Protein AF-A0A927WBH3-F1 (afdb_monomer_lite)

Foldseek 3Di:
DDPWDKDKDKDKDKDLDDDVVVVVVVVVVCVVVVFDWDWDWDQDPVVSIIIIITIGMDTDDPPD

Radius of gyration: 14.75 Å; chains: 1; bounding box: 33×24×40 Å

Structure (mmCIF, N/CA/C/O backbone):
data_AF-A0A927WBH3-F1
#
_entry.id   AF-A0A927WBH3-F1
#
loop_
_atom_site.group_PDB
_atom_site.id
_atom_site.type_symbol
_atom_site.label_atom_id
_atom_site.label_alt_id
_atom_site.label_comp_id
_atom_site.label_asym_id
_atom_site.label_entity_id
_atom_site.label_seq_id
_atom_site.pdbx_PDB_ins_code
_atom_site.Cartn_x
_atom_site.Cartn_y
_atom_site.Cartn_z
_atom_site.occupancy
_atom_site.B_iso_or_equiv
_atom_site.auth_seq_id
_atom_site.auth_comp_id
_atom_site.auth_asym_id
_atom_site.auth_atom_id
_atom_site.pdbx_PDB_model_num
ATOM 1 N N . LYS A 1 1 ? 20.992 18.252 -17.297 1.00 65.19 1 LYS A N 1
ATOM 2 C CA . LYS A 1 1 ? 20.288 17.090 -17.893 1.00 65.19 1 LYS A CA 1
ATOM 3 C C . LYS A 1 1 ? 20.743 15.846 -17.156 1.00 65.19 1 LYS A C 1
ATOM 5 O O . LYS A 1 1 ? 21.947 15.675 -17.022 1.00 65.19 1 LYS A O 1
ATOM 10 N N . VAL A 1 2 ? 19.809 15.049 -16.645 1.00 75.19 2 VAL A N 1
ATOM 11 C CA . VAL A 1 2 ? 20.111 13.758 -16.010 1.00 75.19 2 VAL A CA 1
ATOM 12 C C . VAL A 1 2 ? 19.992 12.680 -17.085 1.00 75.19 2 VAL A C 1
ATOM 14 O O . VAL A 1 2 ? 19.119 12.785 -17.944 1.00 75.19 2 VAL A O 1
ATOM 17 N N . TYR A 1 3 ? 20.897 11.702 -17.086 1.00 78.06 3 TYR A N 1
ATOM 18 C CA . TYR A 1 3 ? 20.929 10.650 -18.109 1.00 78.06 3 TYR A CA 1
ATOM 19 C C . TYR A 1 3 ? 19.697 9.737 -18.036 1.00 78.06 3 TYR A C 1
ATOM 21 O O . TYR A 1 3 ? 19.132 9.381 -19.064 1.00 78.06 3 TYR A O 1
ATOM 29 N N . TYR A 1 4 ? 19.246 9.429 -16.821 1.00 77.12 4 TYR A N 1
ATOM 30 C CA . TYR A 1 4 ? 18.070 8.614 -16.548 1.00 77.12 4 TYR A CA 1
ATOM 31 C C . TYR A 1 4 ? 17.441 9.117 -15.250 1.00 77.12 4 TYR A C 1
ATOM 33 O O . TYR A 1 4 ? 18.158 9.327 -14.270 1.00 77.12 4 TYR A O 1
ATOM 41 N N . LYS A 1 5 ? 16.139 9.404 -15.268 1.00 86.19 5 LYS A N 1
ATOM 42 C CA . LYS A 1 5 ? 15.415 9.910 -14.101 1.00 86.19 5 LYS A CA 1
ATOM 43 C C . LYS A 1 5 ? 14.509 8.799 -13.593 1.00 86.19 5 LYS A C 1
ATOM 45 O O . LYS A 1 5 ? 13.676 8.308 -14.344 1.00 86.19 5 LYS A O 1
ATOM 50 N N . ILE A 1 6 ? 14.672 8.445 -12.328 1.00 88.88 6 ILE A N 1
ATOM 51 C CA . ILE A 1 6 ? 13.793 7.527 -11.608 1.00 88.88 6 ILE A CA 1
ATOM 52 C C . ILE A 1 6 ? 13.100 8.353 -10.531 1.00 88.88 6 ILE A C 1
ATOM 54 O O . ILE A 1 6 ? 13.749 9.163 -9.866 1.00 88.88 6 ILE A O 1
ATOM 58 N N . ASN A 1 7 ? 11.789 8.191 -10.414 1.00 91.44 7 ASN A N 1
ATOM 59 C CA . ASN A 1 7 ? 11.006 8.723 -9.315 1.00 91.44 7 ASN A CA 1
ATOM 60 C C . ASN A 1 7 ? 10.674 7.566 -8.373 1.00 91.44 7 ASN A C 1
ATOM 62 O O . ASN A 1 7 ? 10.101 6.571 -8.810 1.00 91.44 7 ASN A O 1
ATOM 66 N N . GLU A 1 8 ? 11.000 7.726 -7.098 1.00 94.50 8 GLU A N 1
ATOM 67 C CA . GLU A 1 8 ? 10.444 6.900 -6.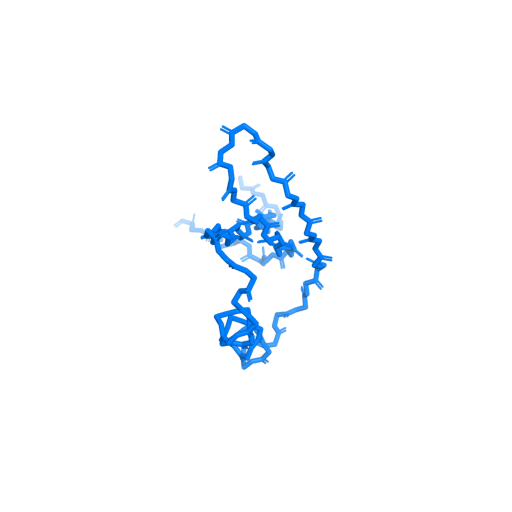030 1.00 94.50 8 GLU A CA 1
ATOM 68 C C . GLU A 1 8 ? 9.037 7.420 -5.715 1.00 94.50 8 GLU A C 1
ATOM 70 O O . GLU A 1 8 ? 8.837 8.629 -5.552 1.00 94.50 8 GLU A O 1
ATOM 75 N N . VAL A 1 9 ? 8.054 6.523 -5.711 1.00 95.81 9 VAL A N 1
ATOM 76 C CA . VAL A 1 9 ? 6.646 6.843 -5.476 1.00 95.81 9 VAL A CA 1
ATOM 77 C C . VAL A 1 9 ? 6.190 6.120 -4.221 1.00 95.81 9 VAL A C 1
ATOM 79 O O . VAL A 1 9 ? 6.271 4.896 -4.141 1.00 95.81 9 VAL A O 1
ATOM 82 N N . HIS A 1 10 ? 5.695 6.893 -3.256 1.00 97.50 10 HIS A N 1
ATOM 83 C CA . HIS A 1 10 ? 5.022 6.392 -2.063 1.00 97.50 10 HIS A CA 1
ATOM 84 C C . HIS A 1 10 ? 3.543 6.729 -2.171 1.00 97.50 10 HIS A C 1
ATOM 86 O O . HIS A 1 10 ? 3.172 7.897 -2.317 1.00 97.50 10 HIS A O 1
ATOM 92 N N . LEU A 1 11 ? 2.710 5.700 -2.122 1.00 96.94 11 LEU A N 1
ATOM 93 C CA . LEU A 1 11 ? 1.269 5.841 -2.108 1.00 96.94 11 LEU A CA 1
ATOM 94 C C . LEU A 1 11 ? 0.738 5.313 -0.776 1.00 96.94 11 LEU A C 1
ATOM 96 O O . LEU A 1 11 ? 0.805 4.120 -0.496 1.00 96.94 11 LEU A O 1
ATOM 100 N N . GLU A 1 12 ? 0.240 6.235 0.041 1.00 97.56 12 GLU A N 1
ATOM 101 C CA . GLU A 1 12 ? -0.243 5.980 1.397 1.00 97.56 12 GLU A CA 1
ATOM 102 C C . GLU A 1 12 ? -1.775 6.011 1.412 1.00 97.56 12 GLU A C 1
ATOM 104 O O . GLU A 1 12 ? -2.404 7.013 1.055 1.00 97.56 12 GLU A O 1
ATOM 109 N N . LEU A 1 13 ? -2.382 4.899 1.814 1.00 97.31 13 LEU A N 1
ATOM 110 C CA . LEU A 1 13 ? -3.817 4.761 2.009 1.00 97.31 13 LEU A CA 1
ATOM 111 C C . LEU A 1 13 ? -4.119 4.764 3.507 1.00 97.31 13 LEU A C 1
ATOM 113 O O . LEU A 1 13 ? -3.744 3.831 4.211 1.00 97.31 13 LEU A O 1
ATOM 117 N N . TYR A 1 14 ? -4.844 5.782 3.968 1.00 96.88 14 TYR A N 1
ATOM 118 C CA . TYR A 1 14 ? -5.280 5.893 5.358 1.00 96.88 14 TYR A CA 1
ATOM 119 C C . TYR A 1 14 ? -6.763 5.559 5.500 1.00 96.88 14 TYR A C 1
ATOM 121 O O . TYR A 1 14 ? -7.605 6.168 4.832 1.00 96.88 14 TYR A O 1
ATOM 129 N N . THR A 1 15 ? -7.098 4.631 6.393 1.00 97.19 15 THR A N 1
ATOM 130 C CA . THR A 1 15 ? -8.484 4.241 6.683 1.00 97.19 15 THR A CA 1
ATOM 131 C C . THR A 1 15 ? -8.721 4.112 8.187 1.00 97.19 15 THR A C 1
ATOM 133 O O . THR A 1 15 ? -7.869 3.645 8.934 1.00 97.19 15 THR A O 1
ATOM 136 N N . ASP A 1 16 ? -9.899 4.510 8.663 1.00 96.38 16 ASP A N 1
ATOM 137 C CA . ASP A 1 16 ? -10.315 4.357 10.070 1.00 96.38 16 ASP A CA 1
ATOM 138 C C . ASP A 1 16 ? -10.705 2.913 10.426 1.00 96.38 16 ASP A C 1
ATOM 140 O O . ASP A 1 16 ? -10.808 2.532 11.592 1.00 96.38 16 ASP A O 1
ATOM 144 N N . THR A 1 17 ? -10.900 2.083 9.404 1.00 94.31 17 THR A N 1
ATOM 145 C CA . THR A 1 17 ? -11.188 0.656 9.504 1.00 94.31 17 THR A CA 1
ATOM 146 C C . THR A 1 17 ? -10.369 -0.111 8.473 1.00 94.31 17 THR A C 1
ATOM 148 O O . THR A 1 17 ? -9.998 0.426 7.433 1.00 94.31 17 THR A O 1
ATOM 151 N N . LYS A 1 18 ? -10.075 -1.383 8.747 1.00 92.88 18 LYS A N 1
ATOM 152 C CA . LYS A 1 18 ? -9.387 -2.277 7.806 1.00 92.88 18 LYS A CA 1
ATOM 153 C C . LYS A 1 18 ? -10.304 -2.576 6.605 1.00 92.88 18 LYS A C 1
ATOM 155 O O . LYS A 1 18 ? -11.075 -3.538 6.640 1.00 92.88 18 LYS A O 1
ATOM 160 N N . ASP A 1 19 ? -10.244 -1.742 5.566 1.00 93.12 19 ASP A N 1
ATOM 161 C CA . ASP A 1 19 ? -11.069 -1.857 4.357 1.00 93.12 19 ASP A CA 1
ATOM 162 C C . ASP A 1 19 ? -10.296 -2.511 3.203 1.00 93.12 19 ASP A C 1
ATOM 164 O O . ASP A 1 19 ? -9.752 -1.859 2.308 1.00 93.12 19 ASP A O 1
ATOM 168 N N . LEU A 1 20 ? -10.333 -3.845 3.194 1.00 95.38 20 LEU A N 1
ATOM 169 C CA . LEU A 1 20 ? -9.710 -4.665 2.152 1.00 95.38 20 LEU A CA 1
ATOM 170 C C . LEU A 1 20 ? -10.269 -4.384 0.747 1.00 95.38 20 LEU A C 1
ATOM 172 O O . LEU A 1 20 ? -9.610 -4.679 -0.245 1.00 95.38 20 LEU A O 1
ATOM 176 N N . SER A 1 21 ? -11.485 -3.839 0.633 1.00 97.06 21 SER A N 1
ATOM 177 C CA . SER A 1 21 ? -12.085 -3.550 -0.672 1.00 97.06 21 SER A CA 1
ATOM 178 C C . SER A 1 21 ? -11.450 -2.331 -1.339 1.00 97.06 21 SER A C 1
ATOM 180 O O . SER A 1 21 ? -11.403 -2.258 -2.568 1.00 97.06 21 SER A O 1
ATOM 182 N N . VAL A 1 22 ? -10.971 -1.373 -0.542 1.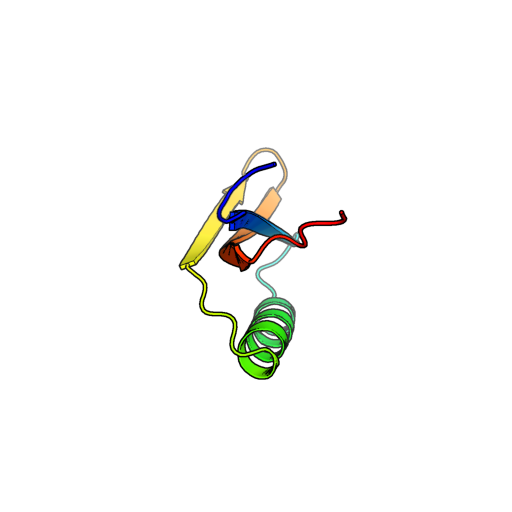00 96.12 22 VAL A N 1
ATOM 183 C CA . VAL A 1 22 ? -10.257 -0.193 -1.037 1.00 96.12 22 VAL A CA 1
ATOM 184 C C . VAL A 1 22 ? -8.822 -0.557 -1.387 1.00 96.12 22 VAL A C 1
ATOM 186 O O . VAL A 1 22 ? -8.361 -0.161 -2.455 1.00 96.12 22 VAL A O 1
ATOM 189 N N . GLU A 1 23 ? -8.163 -1.367 -0.552 1.00 96.31 23 GLU A N 1
ATOM 190 C CA . GLU A 1 23 ? -6.851 -1.939 -0.872 1.00 96.31 23 GLU A CA 1
ATOM 191 C C . GLU A 1 23 ? -6.899 -2.688 -2.212 1.00 96.31 23 GLU A C 1
ATOM 193 O O . GLU A 1 23 ? -6.162 -2.332 -3.124 1.00 96.31 23 GLU A O 1
ATOM 198 N N . GLN A 1 24 ? -7.841 -3.623 -2.395 1.00 97.88 24 GLN A N 1
ATOM 199 C CA . GLN A 1 24 ? -7.935 -4.408 -3.631 1.00 97.88 24 GLN A CA 1
ATOM 200 C C . GLN A 1 24 ? -8.138 -3.537 -4.878 1.00 97.88 24 GLN A C 1
ATOM 202 O O . GLN A 1 24 ? -7.518 -3.784 -5.901 1.00 97.88 24 GLN A O 1
ATOM 207 N N . LYS A 1 25 ? -8.970 -2.490 -4.813 1.00 97.69 25 LYS A N 1
ATOM 208 C CA . LYS A 1 25 ? -9.183 -1.589 -5.965 1.00 97.69 25 LYS A CA 1
ATOM 209 C C . LYS A 1 25 ? -7.910 -0.867 -6.391 1.00 97.69 25 LYS A C 1
ATOM 211 O O . LYS A 1 25 ? -7.742 -0.554 -7.566 1.00 97.69 25 LYS A O 1
ATOM 216 N N . LEU A 1 26 ? -7.070 -0.527 -5.423 1.00 96.56 26 LEU A N 1
ATOM 217 C CA . LEU A 1 26 ? -5.805 0.139 -5.668 1.00 96.56 26 LEU A CA 1
ATOM 218 C C . LEU A 1 26 ? -4.779 -0.844 -6.237 1.00 96.56 26 LEU A C 1
ATOM 220 O O . LEU A 1 26 ? -4.100 -0.510 -7.202 1.00 96.56 26 LEU A O 1
ATOM 224 N N . GLU A 1 27 ? -4.719 -2.054 -5.685 1.00 98.00 27 GLU A N 1
ATOM 225 C CA . GLU A 1 27 ? -3.893 -3.150 -6.201 1.00 98.00 27 GLU A CA 1
ATOM 226 C C . GLU A 1 27 ? -4.282 -3.503 -7.643 1.00 98.00 27 GLU A C 1
ATOM 228 O O . GLU A 1 27 ? -3.419 -3.512 -8.513 1.00 98.00 27 GLU A O 1
ATOM 233 N N . ASP A 1 28 ? -5.580 -3.649 -7.932 1.00 98.25 28 ASP A N 1
ATOM 234 C CA . ASP A 1 28 ? -6.101 -3.904 -9.281 1.00 98.25 28 ASP A CA 1
ATOM 235 C C . ASP A 1 28 ? -5.673 -2.808 -10.275 1.00 98.25 28 ASP A C 1
ATOM 237 O O . ASP A 1 28 ? -5.347 -3.100 -11.424 1.00 98.25 28 ASP A O 1
ATOM 241 N N . LEU A 1 29 ? -5.656 -1.541 -9.842 1.00 97.12 29 LEU A N 1
ATOM 242 C CA . LEU A 1 29 ? -5.216 -0.416 -10.670 1.00 97.12 29 LEU A CA 1
ATOM 243 C C . LEU A 1 29 ? -3.706 -0.472 -10.944 1.00 97.12 29 LEU A C 1
ATOM 245 O O . LEU A 1 29 ? -3.274 -0.225 -12.070 1.00 97.12 29 LEU A O 1
ATOM 249 N N . LEU A 1 30 ? -2.898 -0.780 -9.927 1.00 96.62 30 LEU A N 1
ATOM 250 C CA . LEU A 1 30 ? -1.451 -0.940 -10.082 1.00 96.62 30 LEU A CA 1
ATOM 251 C C . LEU A 1 30 ? -1.135 -2.120 -11.012 1.00 96.62 30 LEU A C 1
ATOM 253 O O . LEU A 1 30 ? -0.328 -1.969 -11.932 1.00 96.62 30 LEU A O 1
ATOM 257 N N . ASP A 1 31 ? -1.839 -3.240 -10.844 1.00 97.50 31 ASP A N 1
ATOM 258 C CA . ASP A 1 31 ? -1.723 -4.437 -11.675 1.00 97.50 31 ASP A CA 1
ATOM 259 C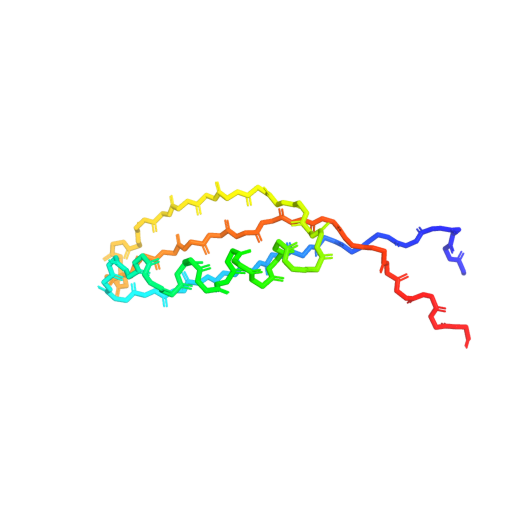 C . ASP A 1 31 ? -2.152 -4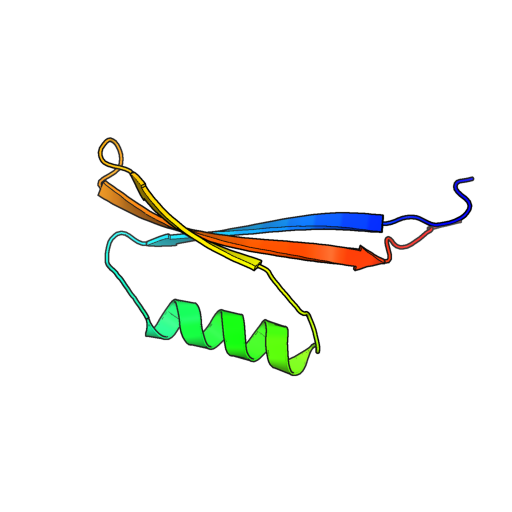.179 -13.127 1.00 97.50 31 ASP A C 1
ATOM 261 O O . ASP A 1 31 ? -1.447 -4.579 -14.058 1.00 97.50 31 ASP A O 1
ATOM 265 N N . GLU A 1 32 ? -3.260 -3.459 -13.351 1.00 98.00 32 GLU A N 1
ATOM 266 C CA . GLU A 1 32 ? -3.710 -3.049 -14.692 1.00 98.00 32 GLU A CA 1
ATOM 267 C C . GLU A 1 32 ? -2.637 -2.221 -15.416 1.00 98.00 32 GLU A C 1
ATOM 269 O O . GLU A 1 32 ? -2.440 -2.353 -16.628 1.00 98.00 32 GLU A O 1
ATOM 274 N N . HIS A 1 33 ? -1.899 -1.402 -14.667 1.00 95.62 33 HIS A N 1
ATOM 275 C CA . HIS A 1 33 ? -0.792 -0.604 -15.184 1.00 95.62 33 HIS A CA 1
ATOM 276 C C . HIS A 1 33 ? 0.560 -1.337 -15.206 1.00 95.62 33 HIS A C 1
ATOM 278 O O . HIS A 1 33 ? 1.547 -0.760 -15.669 1.00 95.62 33 HIS A O 1
ATOM 284 N N . GLY A 1 34 ? 0.621 -2.597 -14.764 1.00 95.50 34 GLY A N 1
ATOM 285 C CA . GLY A 1 34 ? 1.852 -3.389 -14.708 1.00 95.50 34 GLY A CA 1
ATOM 286 C C . GLY A 1 34 ? 2.892 -2.835 -13.731 1.00 95.50 34 GLY A C 1
ATOM 287 O O . GLY A 1 34 ? 4.093 -3.005 -13.950 1.00 95.50 34 GLY A O 1
ATOM 288 N N . ILE A 1 35 ? 2.442 -2.131 -12.690 1.00 96.31 35 ILE A N 1
ATOM 289 C CA . ILE A 1 35 ? 3.292 -1.533 -11.665 1.00 96.31 35 ILE A CA 1
ATOM 290 C C . ILE A 1 35 ? 3.515 -2.561 -10.562 1.00 96.31 35 ILE A C 1
ATOM 292 O O . ILE A 1 35 ? 2.590 -2.949 -9.858 1.00 96.31 35 ILE A O 1
ATOM 296 N N . PHE A 1 36 ? 4.769 -2.964 -10.383 1.00 95.50 36 PHE A N 1
ATOM 297 C CA . PHE A 1 36 ? 5.176 -3.803 -9.261 1.00 95.50 36 PHE A CA 1
ATOM 298 C C . PHE A 1 36 ? 5.504 -2.927 -8.056 1.00 95.50 36 PHE A C 1
ATOM 300 O O . PHE A 1 36 ? 6.218 -1.935 -8.198 1.00 95.50 36 PHE A O 1
ATOM 307 N N . TYR A 1 37 ? 5.020 -3.315 -6.881 1.00 97.88 37 TYR A N 1
ATOM 308 C CA . TYR A 1 37 ? 5.153 -2.535 -5.656 1.00 97.88 37 TYR A CA 1
ATOM 309 C C . TYR A 1 37 ? 5.528 -3.406 -4.456 1.00 97.88 37 TYR A C 1
ATOM 311 O O . TYR A 1 37 ? 5.219 -4.597 -4.396 1.00 97.88 37 TYR A O 1
ATOM 319 N N . GLU A 1 38 ? 6.173 -2.783 -3.474 1.00 98.12 38 GLU A N 1
ATOM 320 C CA . GLU A 1 38 ? 6.266 -3.297 -2.112 1.00 98.12 38 GLU A CA 1
ATOM 321 C C . GLU A 1 38 ? 5.086 -2.756 -1.299 1.00 98.12 38 GLU A C 1
ATOM 323 O O . GLU A 1 38 ? 4.766 -1.571 -1.384 1.00 98.12 38 GLU A O 1
ATOM 328 N N . LYS A 1 39 ? 4.423 -3.629 -0.533 1.00 97.69 39 LYS A N 1
ATOM 329 C CA . LYS A 1 39 ? 3.297 -3.274 0.336 1.00 97.69 39 LYS A CA 1
ATOM 330 C C . LYS A 1 39 ? 3.686 -3.464 1.795 1.00 97.69 39 LYS A C 1
ATOM 332 O O . LYS A 1 39 ? 4.142 -4.541 2.181 1.00 97.69 39 LYS A O 1
ATOM 337 N N . SER A 1 40 ? 3.426 -2.453 2.613 1.00 97.81 40 SER A N 1
ATOM 338 C CA . SER A 1 40 ? 3.514 -2.533 4.071 1.00 97.81 40 SER A CA 1
ATOM 339 C C . SER A 1 40 ? 2.278 -1.915 4.723 1.00 97.81 40 SER A C 1
ATOM 341 O O . SER A 1 40 ? 1.509 -1.203 4.082 1.00 97.81 40 SER A O 1
ATOM 343 N N . GLU A 1 41 ? 2.046 -2.243 5.991 1.00 97.38 41 GLU A N 1
ATOM 344 C CA . GLU A 1 41 ? 0.917 -1.723 6.759 1.00 97.38 41 GLU A CA 1
ATOM 345 C C . GLU A 1 41 ? 1.347 -1.407 8.188 1.00 97.38 41 GLU A C 1
ATOM 347 O O . GLU A 1 41 ? 2.092 -2.174 8.806 1.00 97.38 41 GLU A O 1
ATOM 352 N N . THR A 1 42 ? 0.815 -0.314 8.729 1.00 97.44 42 THR A N 1
ATOM 353 C CA . THR A 1 42 ? 0.947 0.048 10.137 1.00 97.44 42 THR A CA 1
ATOM 354 C C . THR A 1 42 ? -0.374 0.566 10.708 1.00 97.44 42 THR A C 1
ATOM 356 O O . THR A 1 42 ? -1.209 1.124 10.003 1.00 97.44 42 THR A O 1
ATOM 359 N N . TRP A 1 43 ? -0.575 0.374 12.011 1.00 97.56 43 TRP A N 1
ATOM 360 C CA . TRP A 1 43 ? -1.658 1.006 12.763 1.00 97.56 43 TRP A CA 1
ATOM 361 C C . TRP A 1 43 ? -1.096 2.205 13.526 1.00 97.56 43 TRP A C 1
ATOM 363 O O . TRP A 1 43 ? -0.108 2.075 14.250 1.00 97.56 43 TRP A O 1
ATOM 373 N N . ILE A 1 44 ? -1.724 3.367 13.371 1.00 97.44 44 ILE A N 1
ATOM 374 C CA . ILE A 1 44 ? -1.313 4.615 14.010 1.00 97.44 44 ILE A CA 1
ATOM 375 C C . ILE A 1 44 ? -2.208 4.862 15.223 1.00 97.44 44 ILE A C 1
ATOM 377 O O . ILE A 1 44 ? -3.286 5.452 15.124 1.00 97.44 44 ILE A O 1
ATOM 381 N N . ASP A 1 45 ? -1.739 4.440 16.399 1.00 97.38 45 ASP A N 1
ATOM 382 C CA . ASP A 1 45 ? -2.499 4.527 17.654 1.00 97.38 45 ASP A CA 1
ATOM 383 C C . ASP A 1 45 ? -2.966 5.949 18.001 1.00 97.38 45 ASP A C 1
ATOM 385 O O . ASP A 1 45 ? -4.060 6.132 18.534 1.00 97.38 45 ASP A O 1
ATOM 389 N N . SER A 1 46 ? -2.163 6.976 17.700 1.00 97.56 46 SER A N 1
ATOM 390 C CA . SER A 1 46 ? -2.525 8.369 18.001 1.00 97.56 46 SER A CA 1
ATOM 391 C C . SER A 1 46 ? -3.674 8.900 17.148 1.00 97.56 46 SER A C 1
ATOM 393 O O . SER A 1 46 ? -4.338 9.851 17.556 1.00 97.56 46 SER A O 1
ATOM 395 N N . GLU A 1 47 ? -3.902 8.304 15.978 1.00 96.75 47 GLU A N 1
ATOM 396 C CA . GLU A 1 47 ? -4.889 8.766 14.998 1.00 96.75 47 GLU A CA 1
ATOM 397 C C . GLU A 1 47 ? -6.067 7.798 14.853 1.00 96.75 47 GLU A C 1
ATOM 399 O O . GLU A 1 47 ? -7.121 8.191 14.362 1.00 96.75 47 GLU A O 1
ATOM 404 N N . ASN A 1 48 ? -5.940 6.574 15.376 1.00 96.62 48 ASN A N 1
ATOM 405 C CA . ASN A 1 48 ? -6.877 5.470 15.164 1.00 96.62 48 ASN A CA 1
ATOM 406 C C . ASN A 1 48 ? -7.094 5.174 13.672 1.00 96.62 48 ASN A C 1
ATOM 408 O O . ASN A 1 48 ? -8.228 4.996 13.227 1.00 96.62 48 ASN A O 1
ATOM 412 N N . LEU A 1 49 ? -5.999 5.146 12.909 1.00 97.69 49 LEU A N 1
ATOM 413 C CA . LEU A 1 49 ? -6.000 4.883 11.473 1.00 97.69 49 LEU A CA 1
ATOM 414 C C . LEU A 1 49 ? -5.070 3.716 11.136 1.00 97.69 49 LEU A C 1
ATOM 416 O O . LEU A 1 49 ? -4.000 3.566 11.725 1.00 97.69 49 LEU A O 1
ATOM 420 N N . TYR A 1 50 ? -5.467 2.922 10.150 1.00 97.38 50 TYR A N 1
ATOM 421 C CA . TYR A 1 50 ? -4.572 2.055 9.397 1.00 97.38 50 TYR A CA 1
ATOM 422 C C . TYR A 1 50 ? -3.921 2.876 8.289 1.00 97.38 50 TYR A C 1
ATOM 424 O O . TYR A 1 50 ? -4.615 3.591 7.572 1.00 97.38 50 TYR A O 1
ATOM 432 N N . GLU A 1 51 ? -2.610 2.746 8.138 1.00 97.69 51 GLU A N 1
ATOM 433 C CA . GLU A 1 51 ? -1.849 3.224 6.989 1.00 97.69 51 GLU A CA 1
ATOM 434 C C . GLU A 1 51 ? -1.366 2.005 6.208 1.00 97.69 51 GLU A C 1
ATOM 436 O O . GLU A 1 51 ? -0.652 1.155 6.744 1.00 97.69 51 GLU A O 1
ATOM 441 N N . VAL A 1 52 ? -1.748 1.927 4.938 1.00 98.19 52 VAL A N 1
ATOM 442 C CA . VAL A 1 52 ? -1.221 0.950 3.988 1.00 98.19 52 VAL A CA 1
ATOM 443 C C . VAL A 1 52 ? -0.357 1.692 2.983 1.00 98.19 52 VAL A C 1
ATOM 445 O O . VAL A 1 52 ? -0.842 2.559 2.255 1.00 98.19 52 VAL A O 1
ATOM 448 N N . LEU A 1 53 ? 0.923 1.347 2.944 1.00 98.25 53 LEU A N 1
ATOM 449 C CA . LEU A 1 53 ? 1.923 1.997 2.114 1.00 98.25 53 LEU A CA 1
ATOM 450 C C . LEU A 1 53 ? 2.302 1.088 0.942 1.00 98.25 53 LEU A C 1
ATOM 452 O O . LEU A 1 53 ? 2.703 -0.061 1.134 1.00 98.25 53 LEU A O 1
ATOM 456 N N . TYR A 1 54 ? 2.217 1.643 -0.264 1.00 98.12 54 TYR A N 1
ATOM 457 C CA . TYR A 1 54 ? 2.665 1.039 -1.514 1.00 98.12 54 TYR A CA 1
ATOM 458 C C . TYR A 1 54 ? 3.866 1.826 -2.042 1.00 98.12 54 TYR A C 1
ATOM 460 O O . TYR A 1 54 ? 3.767 3.036 -2.261 1.00 98.12 54 TYR A O 1
ATOM 468 N N . GLN A 1 55 ? 4.998 1.154 -2.252 1.00 97.88 55 GLN A N 1
ATOM 469 C CA . GLN A 1 55 ? 6.247 1.776 -2.701 1.00 97.88 55 GLN A CA 1
ATOM 470 C C . GLN A 1 55 ? 6.714 1.161 -4.014 1.00 97.88 55 GLN A C 1
ATOM 472 O O . GLN A 1 55 ? 6.787 -0.062 -4.143 1.00 97.88 55 GLN A O 1
ATOM 477 N N . PHE A 1 56 ? 7.040 2.004 -4.992 1.00 96.38 56 PHE A N 1
ATOM 478 C CA . PHE A 1 56 ? 7.568 1.565 -6.281 1.00 96.38 56 PHE A CA 1
ATOM 479 C C . PHE A 1 56 ? 8.384 2.658 -6.975 1.00 96.38 56 PHE A C 1
ATOM 481 O O . PHE A 1 56 ? 8.292 3.844 -6.657 1.00 96.38 56 PHE A O 1
ATOM 488 N N . GLU A 1 57 ? 9.186 2.247 -7.954 1.00 94.31 57 GLU A N 1
ATOM 489 C CA . GLU A 1 57 ? 9.950 3.146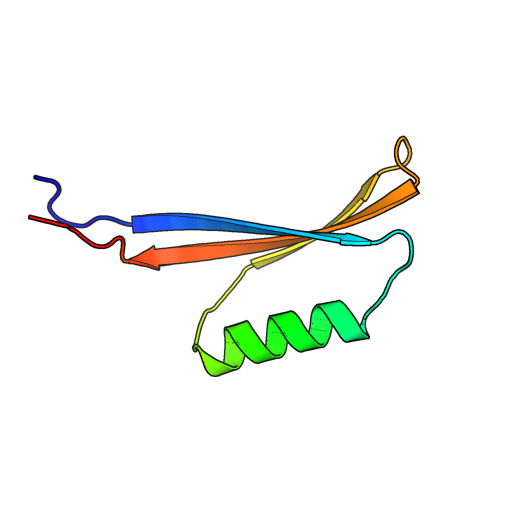 -8.813 1.00 94.31 57 GLU A CA 1
ATOM 490 C C . GLU A 1 57 ? 9.246 3.327 -10.160 1.00 94.31 57 GLU A C 1
ATOM 492 O O . GLU A 1 57 ? 8.747 2.371 -10.756 1.00 94.31 57 GLU A O 1
ATOM 497 N N . GLN A 1 58 ? 9.246 4.553 -10.680 1.00 90.81 58 GLN A N 1
ATOM 498 C CA . GLN A 1 58 ? 8.716 4.862 -12.005 1.00 90.81 58 GLN A CA 1
ATOM 499 C C . GLN A 1 58 ? 9.700 5.720 -12.802 1.00 90.81 58 GLN A C 1
ATOM 501 O O . GLN A 1 58 ? 10.342 6.627 -12.264 1.00 90.81 58 GLN A O 1
ATOM 506 N N . GLU A 1 59 ? 9.793 5.479 -14.113 1.00 85.94 59 GLU A N 1
ATOM 507 C CA . GLU A 1 59 ? 10.548 6.349 -15.015 1.00 85.94 59 GLU A CA 1
ATOM 508 C C . GLU A 1 59 ? 10.018 7.788 -14.941 1.00 85.94 59 GLU A C 1
ATOM 510 O O . GLU A 1 59 ? 8.849 8.083 -15.207 1.00 85.94 59 GLU A O 1
ATOM 515 N N . GLY A 1 60 ? 10.896 8.713 -14.560 1.00 78.19 60 GLY A N 1
ATOM 516 C CA . GLY A 1 60 ? 10.571 10.124 -14.481 1.00 78.19 60 GLY A CA 1
ATOM 517 C C . GLY A 1 60 ? 10.606 10.768 -15.861 1.00 78.19 60 GLY A C 1
ATOM 518 O O . GLY A 1 60 ? 11.610 10.696 -16.569 1.00 78.19 60 GLY A O 1
ATOM 519 N N . LEU A 1 61 ? 9.539 11.483 -16.222 1.00 69.56 61 LEU A N 1
ATOM 520 C CA . LEU A 1 61 ? 9.501 12.262 -17.458 1.00 69.56 61 LEU A CA 1
ATOM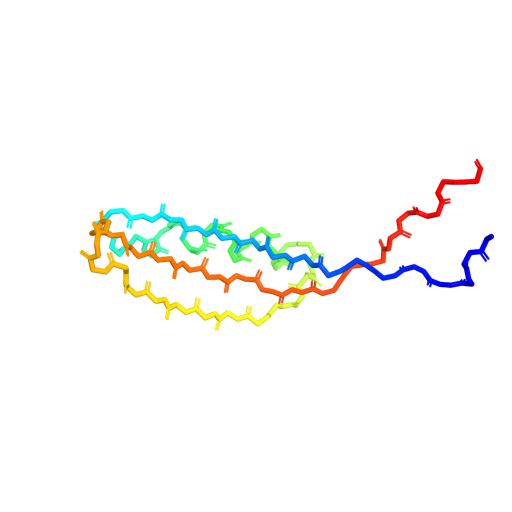 521 C C . LEU A 1 61 ? 10.616 13.320 -17.452 1.00 69.56 61 LEU A C 1
ATOM 523 O O . LEU A 1 61 ? 10.625 14.257 -16.645 1.00 69.56 61 LEU A O 1
ATOM 527 N N . ASN A 1 62 ? 11.562 13.176 -18.379 1.00 60.50 62 ASN A N 1
ATOM 528 C CA . ASN A 1 62 ? 12.522 14.219 -18.713 1.00 60.50 62 ASN A CA 1
ATOM 529 C C . ASN A 1 62 ? 11.821 15.234 -19.625 1.00 60.50 62 ASN A C 1
ATOM 531 O O . ASN A 1 62 ? 11.888 15.126 -20.847 1.00 60.50 62 ASN A O 1
ATOM 535 N N . HIS A 1 63 ? 11.138 16.221 -19.044 1.00 57.31 63 HIS A N 1
ATOM 536 C CA . HIS A 1 63 ? 10.716 17.391 -19.813 1.00 57.31 63 HIS A CA 1
ATOM 537 C C . HIS A 1 63 ? 11.973 18.185 -20.205 1.00 57.31 63 HIS A C 1
ATOM 539 O O . HIS A 1 63 ? 12.663 18.732 -19.342 1.00 57.31 63 HIS A O 1
ATOM 545 N N . ALA A 1 64 ? 12.311 18.138 -21.496 1.00 54.72 64 ALA A N 1
ATOM 546 C CA . ALA A 1 64 ? 13.375 18.921 -22.121 1.00 54.72 64 ALA A CA 1
ATOM 547 C C . ALA A 1 64 ? 12.888 20.325 -22.486 1.00 54.72 64 ALA A C 1
ATOM 549 O O . ALA A 1 64 ? 11.700 20.451 -22.859 1.00 54.72 64 ALA A O 1
#

Sequence (64 aa):
KVYYKINEVHLELYTDTKDLSVEQKLEDLLDEHGIFYEKSETWIDSENLYEVLYQFEQEGLNHA

Secondary structure (DSSP, 8-state):
--SS-EEEEEEEEEESS--HHHHHHHHHHHHHTT---EEEEEEETTTTEEEEEEEEEEE-----

pLDDT: mean 92.19, std 10.47, range [54.72, 98.25]

Organism: NCBI:txid318464